Protein AF-A0AA51MY89-F1 (afdb_monomer_lite)

Foldseek 3Di:
DAQQAFLHNRDDKDQDPVQQEIECEQLFEADPNDTDHHPCVSTPHNVSSVVSSVVVVVSVGPYYHYPPYDDD

Sequence (72 aa):
MVGTPGHTPGHISLYLKEGNSIITGDAAVIDDNKLILANPQFTLDLDMVKESLRRLISMDADNYYCYHGGET

Secondary structure (DSSP, 8-state):
-EE-TTSSTT-EEEEETTTTEEEEETTEEEETTEEEES-GGG-S-HHHHHHHHHHHHHT--SEEEESS----

Structure (mmCIF, N/CA/C/O backbone):
data_AF-A0AA51MY89-F1
#
_entry.id   AF-A0AA51MY89-F1
#
loop_
_atom_site.group_PDB
_atom_site.id
_atom_site.type_symbol
_atom_site.label_atom_id
_atom_site.label_alt_id
_atom_site.label_comp_id
_atom_site.label_asym_id
_atom_site.label_entity_id
_atom_site.label_seq_id
_atom_site.pdbx_PDB_ins_code
_atom_site.Cartn_x
_atom_site.Cartn_y
_atom_site.Cartn_z
_atom_site.occupancy
_atom_site.B_iso_or_equiv
_atom_site.auth_seq_id
_atom_site.auth_comp_id
_atom_site.auth_asym_id
_atom_site.auth_atom_id
_atom_site.pdbx_PDB_model_num
ATOM 1 N N . MET A 1 1 ? 4.754 -0.313 11.630 1.00 90.06 1 MET A N 1
ATOM 2 C CA . MET A 1 1 ? 5.501 -0.360 10.356 1.00 90.06 1 MET A CA 1
ATOM 3 C C . MET A 1 1 ? 5.097 -1.623 9.624 1.00 90.06 1 MET A C 1
ATOM 5 O O . MET A 1 1 ? 4.953 -2.652 10.273 1.00 90.06 1 MET A O 1
ATOM 9 N N . VAL A 1 2 ? 4.880 -1.531 8.318 1.00 95.75 2 VAL A N 1
ATOM 10 C CA . VAL A 1 2 ? 4.512 -2.644 7.440 1.00 95.75 2 VAL A CA 1
ATOM 11 C C . VAL A 1 2 ? 5.535 -2.652 6.316 1.00 95.75 2 VAL A C 1
ATOM 13 O O . VAL A 1 2 ? 5.691 -1.638 5.645 1.00 95.75 2 VAL A O 1
ATOM 16 N N . GLY A 1 3 ? 6.269 -3.747 6.120 1.00 96.69 3 GLY A N 1
ATOM 17 C CA . GLY A 1 3 ? 7.129 -3.850 4.938 1.00 96.69 3 GLY A CA 1
ATOM 18 C C . GLY A 1 3 ? 6.267 -3.751 3.683 1.00 96.69 3 GLY A C 1
ATOM 19 O O . GLY A 1 3 ? 5.177 -4.310 3.656 1.00 96.69 3 GLY A O 1
ATOM 20 N N . THR A 1 4 ? 6.712 -3.054 2.652 1.00 95.56 4 THR A N 1
ATOM 21 C CA . THR A 1 4 ? 6.018 -2.998 1.356 1.00 95.56 4 THR A CA 1
ATOM 22 C C . THR A 1 4 ? 7.031 -3.051 0.217 1.00 95.56 4 THR A C 1
ATOM 24 O O . THR A 1 4 ? 7.094 -2.136 -0.602 1.00 95.56 4 THR A O 1
ATOM 27 N N . PRO A 1 5 ? 7.868 -4.106 0.175 1.00 94.50 5 PRO A N 1
ATOM 28 C CA . PRO A 1 5 ? 8.936 -4.203 -0.804 1.00 94.50 5 PRO A CA 1
ATOM 29 C C . PRO A 1 5 ? 8.388 -4.417 -2.223 1.00 94.50 5 PRO A C 1
ATOM 31 O O . PRO A 1 5 ? 7.259 -4.877 -2.416 1.00 94.50 5 PRO A O 1
ATOM 34 N N . GLY A 1 6 ? 9.207 -4.073 -3.215 1.00 90.25 6 GLY A N 1
ATOM 35 C CA . GLY A 1 6 ? 8.900 -4.203 -4.644 1.00 90.25 6 GLY A CA 1
ATOM 36 C C . GLY A 1 6 ? 9.301 -2.953 -5.424 1.00 90.25 6 GLY A C 1
ATOM 37 O O . GLY A 1 6 ? 10.077 -3.050 -6.374 1.00 90.25 6 GLY A O 1
ATOM 38 N N . HIS A 1 7 ? 8.866 -1.772 -4.962 1.00 86.62 7 HIS A N 1
ATOM 39 C CA . HIS A 1 7 ? 9.353 -0.488 -5.487 1.00 86.62 7 HIS A CA 1
ATOM 40 C C . HIS A 1 7 ? 10.852 -0.325 -5.193 1.00 86.62 7 HIS A C 1
ATOM 42 O O . HIS A 1 7 ? 11.669 -0.142 -6.090 1.00 86.62 7 HIS A O 1
ATOM 48 N N . THR A 1 8 ? 11.230 -0.540 -3.932 1.00 90.56 8 THR A N 1
ATOM 49 C CA . THR A 1 8 ? 12.604 -0.855 -3.524 1.00 90.56 8 THR A CA 1
ATOM 50 C C . THR A 1 8 ? 12.583 -2.035 -2.542 1.00 90.56 8 THR A C 1
ATOM 52 O O . THR A 1 8 ? 11.545 -2.283 -1.918 1.00 90.56 8 THR A O 1
ATOM 55 N N . PRO A 1 9 ? 13.684 -2.794 -2.366 1.00 90.88 9 PRO A N 1
ATOM 56 C CA . PRO A 1 9 ? 13.697 -3.943 -1.453 1.00 90.88 9 PRO A CA 1
ATOM 57 C C . PRO A 1 9 ? 13.437 -3.570 0.013 1.00 90.88 9 PRO A C 1
ATOM 59 O O . PRO A 1 9 ? 12.899 -4.372 0.769 1.00 90.88 9 PRO A O 1
ATOM 62 N N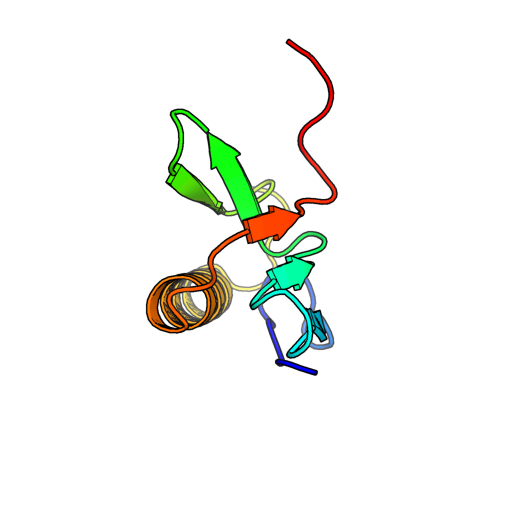 . GLY A 1 10 ? 13.819 -2.354 0.417 1.00 93.50 10 GLY A N 1
ATOM 63 C CA . GLY A 1 10 ? 13.659 -1.846 1.781 1.00 93.50 10 GLY A CA 1
ATOM 64 C C . GLY A 1 10 ? 12.418 -0.980 1.995 1.00 93.50 10 GLY A C 1
ATOM 65 O O . GLY A 1 10 ? 12.315 -0.347 3.042 1.00 93.50 10 GLY A O 1
ATOM 66 N N . HIS A 1 11 ? 11.510 -0.896 1.018 1.00 94.50 11 HIS A N 1
ATOM 67 C CA . HIS A 1 11 ? 10.355 -0.008 1.110 1.00 94.50 11 HIS A CA 1
ATOM 68 C C . HIS A 1 11 ? 9.422 -0.416 2.265 1.00 94.50 11 HIS A C 1
ATOM 70 O O . HIS A 1 11 ? 9.175 -1.603 2.511 1.00 94.50 11 HIS A O 1
ATOM 76 N N . ILE A 1 12 ? 8.899 0.585 2.976 1.00 96.69 12 ILE A N 1
ATOM 77 C CA . ILE A 1 12 ? 7.986 0.418 4.108 1.00 96.69 12 ILE A CA 1
ATOM 78 C C . ILE A 1 12 ? 6.791 1.361 3.987 1.00 96.69 12 ILE A C 1
ATOM 80 O O . ILE A 1 12 ? 6.883 2.455 3.441 1.00 96.69 12 ILE A O 1
ATOM 84 N N . SER A 1 13 ? 5.687 0.951 4.594 1.00 96.62 13 SER A N 1
ATOM 85 C CA . SER A 1 13 ? 4.502 1.762 4.843 1.00 96.62 13 SER A CA 1
ATOM 86 C C . SER A 1 13 ? 4.268 1.874 6.353 1.00 96.62 13 SER A C 1
ATOM 88 O O . SER A 1 13 ? 4.745 1.056 7.157 1.00 96.62 13 SER A O 1
ATOM 90 N N . LEU A 1 14 ? 3.537 2.902 6.774 1.00 97.25 14 LEU A N 1
ATOM 91 C CA . LEU A 1 14 ? 3.248 3.151 8.185 1.00 97.25 14 LEU A CA 1
ATOM 92 C C . LEU A 1 14 ? 1.769 2.922 8.455 1.00 97.25 14 LEU A C 1
ATOM 94 O O . LEU A 1 14 ? 0.923 3.510 7.799 1.00 97.25 14 LEU A O 1
ATOM 98 N N . TYR A 1 15 ? 1.475 2.083 9.444 1.00 97.31 15 TYR A N 1
ATOM 99 C CA . TYR A 1 15 ? 0.126 1.909 9.964 1.00 97.31 15 TYR A CA 1
ATOM 100 C C . TYR A 1 15 ? -0.011 2.705 11.260 1.00 97.31 15 TYR A C 1
ATOM 102 O O . TYR A 1 15 ? 0.697 2.432 12.238 1.00 97.31 15 TYR A O 1
ATOM 110 N N . LEU A 1 16 ? -0.894 3.694 11.230 1.00 96.50 16 LEU A N 1
ATOM 111 C CA . LEU A 1 16 ? -1.284 4.540 12.343 1.00 96.50 16 LEU A CA 1
ATOM 112 C C . LEU A 1 16 ? -2.543 3.930 12.962 1.00 96.50 16 LEU A C 1
ATOM 114 O O . LEU A 1 16 ? -3.629 3.996 12.395 1.00 96.50 16 LEU A O 1
ATOM 118 N N . LYS A 1 17 ? -2.378 3.288 14.123 1.00 94.00 17 LYS A N 1
ATOM 119 C CA . LYS A 1 17 ? -3.492 2.638 14.833 1.00 94.00 17 LYS A CA 1
ATOM 120 C C . LYS A 1 17 ? -4.554 3.647 15.260 1.00 94.00 17 LYS A C 1
ATOM 122 O O . LYS A 1 17 ? -5.743 3.357 15.209 1.00 94.00 17 LYS A O 1
ATOM 127 N N . GLU A 1 18 ? -4.108 4.817 15.702 1.00 94.00 18 GLU A N 1
ATOM 128 C CA . GLU A 1 18 ? -4.993 5.937 15.986 1.00 94.00 18 GLU A CA 1
ATOM 129 C C . GLU A 1 18 ? -5.525 6.476 14.653 1.00 94.00 18 GLU A C 1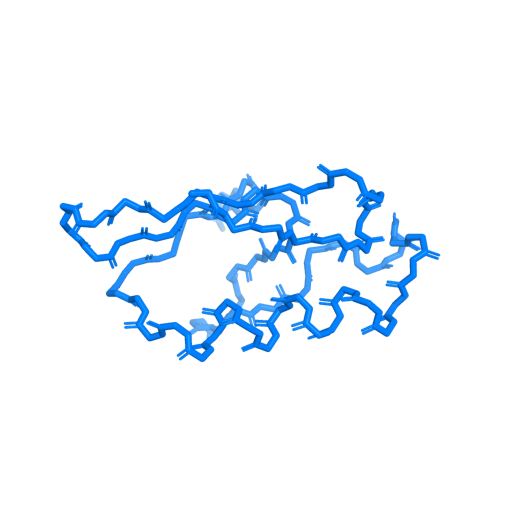
ATOM 131 O O . GLU A 1 18 ? -4.750 6.910 13.803 1.00 94.00 18 GLU A O 1
ATOM 136 N N . GLY A 1 19 ? -6.837 6.352 14.444 1.00 92.62 19 GLY A N 1
ATOM 137 C CA . GLY A 1 19 ? -7.495 6.700 13.182 1.00 92.62 19 GLY A CA 1
ATOM 138 C C . GLY A 1 19 ? -7.441 5.625 12.092 1.00 92.62 19 GLY A C 1
ATOM 139 O O . GLY A 1 19 ? -7.743 5.958 10.949 1.00 92.62 19 GLY A O 1
ATOM 140 N N . ASN A 1 20 ? -7.031 4.386 12.415 1.00 96.06 20 ASN A N 1
ATOM 141 C CA . ASN A 1 20 ? -7.010 3.228 11.502 1.00 96.06 20 ASN A CA 1
ATOM 142 C C . ASN A 1 20 ? -6.525 3.600 10.089 1.00 96.06 20 ASN A C 1
ATOM 144 O O . ASN A 1 20 ? -7.239 3.459 9.102 1.00 96.06 20 ASN A O 1
ATOM 148 N N . SER A 1 21 ? -5.332 4.183 10.003 1.00 95.88 21 SER A N 1
ATOM 149 C CA . SER A 1 21 ? -4.859 4.847 8.788 1.00 95.88 21 SER A CA 1
ATOM 150 C C . SER A 1 21 ? -3.534 4.284 8.309 1.00 95.88 21 SER A C 1
ATOM 152 O O . SER A 1 21 ? -2.666 3.934 9.110 1.00 95.88 21 SER A O 1
ATOM 154 N N . ILE A 1 22 ? -3.330 4.244 6.996 1.00 96.75 22 ILE A N 1
ATOM 155 C CA . ILE A 1 22 ? -2.084 3.774 6.392 1.00 96.75 22 ILE A CA 1
ATOM 156 C C . ILE A 1 22 ? -1.455 4.875 5.544 1.00 96.75 22 ILE A C 1
ATOM 158 O O . ILE A 1 22 ? -2.078 5.398 4.630 1.00 96.75 22 ILE A O 1
ATOM 162 N N . ILE A 1 23 ? -0.181 5.170 5.794 1.00 95.56 23 ILE A N 1
ATOM 163 C CA . ILE A 1 23 ? 0.667 5.948 4.886 1.00 95.56 23 ILE A CA 1
ATOM 164 C C . ILE A 1 23 ? 1.390 4.956 3.977 1.00 95.56 23 ILE A C 1
ATOM 166 O O . ILE A 1 23 ? 2.243 4.192 4.444 1.00 95.56 23 ILE A O 1
ATOM 170 N N . THR A 1 24 ? 1.035 4.937 2.695 1.00 94.25 24 THR A N 1
ATOM 171 C CA . THR A 1 24 ? 1.516 3.935 1.732 1.00 94.25 24 THR A CA 1
ATOM 172 C C . THR A 1 24 ? 2.872 4.294 1.134 1.00 94.25 24 THR A C 1
ATOM 174 O O . THR A 1 24 ? 3.603 3.379 0.759 1.00 94.25 24 THR A O 1
ATOM 177 N N . GLY A 1 25 ? 3.244 5.578 1.104 1.00 91.62 25 GLY A N 1
ATOM 178 C CA . GLY A 1 25 ? 4.461 6.041 0.431 1.00 91.62 25 GLY A CA 1
ATOM 179 C C . GLY A 1 25 ? 4.361 5.831 -1.080 1.00 91.62 25 GLY A C 1
ATOM 180 O O . GLY A 1 25 ? 3.325 6.139 -1.670 1.00 91.62 25 GLY A O 1
ATOM 181 N N . ASP A 1 26 ? 5.399 5.236 -1.669 1.00 89.94 26 ASP A N 1
ATOM 182 C CA . ASP A 1 26 ? 5.473 4.916 -3.103 1.00 89.94 26 ASP A CA 1
ATOM 183 C C . ASP A 1 26 ? 5.039 3.473 -3.397 1.00 89.94 26 ASP A C 1
ATOM 185 O O . ASP A 1 26 ? 5.257 2.951 -4.488 1.00 89.94 26 ASP A O 1
ATOM 189 N N . ALA A 1 27 ? 4.420 2.788 -2.430 1.00 92.25 27 ALA A N 1
ATOM 190 C CA . ALA A 1 27 ? 3.868 1.455 -2.660 1.00 92.25 27 ALA A CA 1
ATOM 191 C C . ALA A 1 27 ? 2.562 1.501 -3.469 1.00 92.25 27 ALA A C 1
ATOM 193 O O . ALA A 1 27 ? 2.232 0.534 -4.159 1.00 92.25 27 ALA A O 1
ATOM 194 N N . ALA A 1 28 ? 1.800 2.594 -3.360 1.00 92.94 28 ALA A N 1
ATOM 195 C CA . ALA A 1 28 ? 0.478 2.702 -3.958 1.00 92.94 28 ALA A CA 1
ATOM 196 C C . ALA A 1 28 ? 0.026 4.150 -4.189 1.00 92.94 28 ALA A C 1
ATOM 198 O O . ALA A 1 28 ? 0.490 5.061 -3.505 1.00 92.94 28 ALA A O 1
ATOM 199 N N . VAL A 1 29 ? -0.920 4.324 -5.113 1.00 92.62 29 VAL A N 1
ATOM 200 C CA . VAL A 1 29 ? -1.670 5.566 -5.363 1.00 92.62 29 VAL A CA 1
ATOM 201 C C . VAL A 1 29 ? -3.173 5.293 -5.324 1.00 92.62 29 VAL A C 1
ATOM 203 O O . VAL A 1 29 ? -3.592 4.138 -5.427 1.00 92.62 29 VAL A O 1
ATOM 206 N N . ILE A 1 30 ? -3.984 6.343 -5.177 1.00 90.31 30 ILE A N 1
ATOM 207 C CA . ILE A 1 30 ? -5.444 6.247 -5.289 1.00 90.31 30 ILE A CA 1
ATOM 208 C C . ILE A 1 30 ? -5.856 6.680 -6.694 1.00 90.31 30 ILE A C 1
ATOM 210 O O . ILE A 1 30 ? -5.548 7.792 -7.112 1.00 90.31 30 ILE A O 1
ATOM 214 N N . ASP A 1 31 ? -6.575 5.805 -7.389 1.00 89.19 31 ASP A N 1
ATOM 215 C CA . ASP A 1 31 ? -7.213 6.070 -8.679 1.00 89.19 31 ASP A CA 1
ATOM 216 C C . ASP A 1 31 ? -8.632 5.491 -8.651 1.00 89.19 31 ASP A C 1
ATOM 218 O O . ASP A 1 31 ? -8.823 4.367 -8.189 1.00 89.19 31 ASP A O 1
ATOM 222 N N . ASP A 1 32 ? -9.639 6.258 -9.076 1.00 88.81 32 ASP A N 1
ATOM 223 C CA . ASP A 1 32 ? -11.058 5.852 -9.022 1.00 88.81 32 ASP A CA 1
ATOM 224 C C . ASP A 1 32 ? -11.478 5.246 -7.657 1.00 88.81 32 ASP A C 1
ATOM 226 O O . ASP A 1 32 ? -12.091 4.178 -7.572 1.00 88.81 32 ASP A O 1
ATOM 230 N N . ASN A 1 33 ? 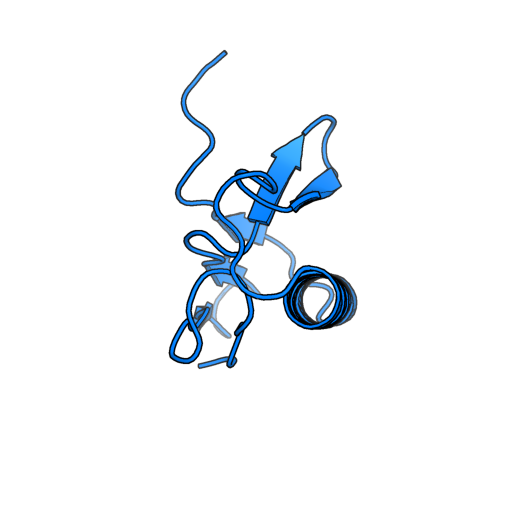-11.086 5.903 -6.555 1.00 86.12 33 ASN A N 1
ATOM 231 C CA . ASN A 1 33 ? -11.304 5.444 -5.170 1.00 86.12 33 ASN A CA 1
ATOM 232 C C . ASN A 1 33 ? -10.741 4.044 -4.853 1.00 86.12 33 ASN A C 1
ATOM 234 O O . ASN A 1 33 ? -11.178 3.393 -3.902 1.00 86.12 33 ASN A O 1
ATOM 238 N N . LYS A 1 34 ? -9.771 3.562 -5.632 1.00 89.88 34 LYS A N 1
ATOM 239 C CA . LYS A 1 34 ? -9.114 2.270 -5.436 1.00 89.88 34 LYS A CA 1
ATOM 240 C C . LYS A 1 34 ? -7.626 2.464 -5.244 1.00 89.88 34 LYS A C 1
ATOM 242 O O . LYS A 1 34 ? -6.986 3.274 -5.909 1.00 89.88 34 LYS A O 1
ATOM 247 N N . LEU A 1 35 ? -7.070 1.660 -4.348 1.00 92.25 35 LEU A N 1
ATOM 248 C CA . LEU A 1 35 ? -5.636 1.596 -4.146 1.00 92.25 35 LEU A CA 1
ATOM 249 C C . LEU A 1 35 ? -5.003 0.769 -5.275 1.00 92.25 35 LEU A C 1
ATOM 251 O O . LEU A 1 35 ? -5.277 -0.427 -5.403 1.00 92.25 35 LEU A O 1
ATOM 255 N N . ILE A 1 36 ? -4.160 1.400 -6.089 1.00 93.06 36 ILE A N 1
ATOM 256 C CA . ILE A 1 36 ? -3.440 0.770 -7.202 1.00 93.06 36 ILE A CA 1
ATOM 257 C C . ILE A 1 36 ? -1.926 0.938 -7.036 1.00 93.06 36 ILE A C 1
ATOM 259 O O . ILE A 1 36 ? -1.460 1.693 -6.186 1.00 93.06 36 ILE A O 1
ATOM 263 N N . LEU A 1 37 ? -1.135 0.228 -7.8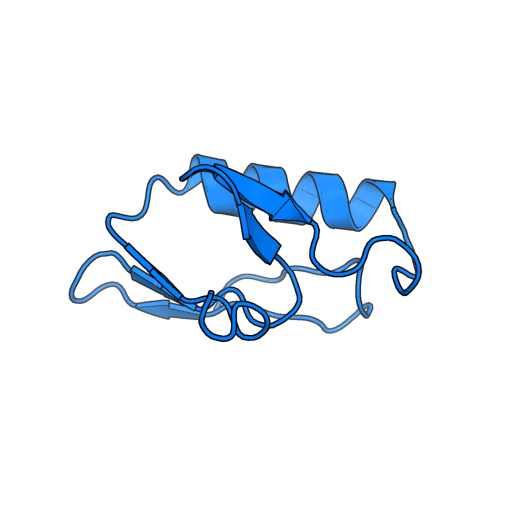43 1.00 91.81 37 LEU A N 1
ATOM 264 C CA . LEU A 1 37 ? 0.327 0.320 -7.798 1.00 91.81 37 LEU A CA 1
ATOM 265 C C . LEU A 1 37 ? 0.814 1.710 -8.213 1.00 91.81 37 LEU A C 1
ATOM 267 O O . LEU A 1 37 ? 0.437 2.209 -9.274 1.00 91.81 37 LEU A O 1
ATOM 271 N N . ALA A 1 38 ? 1.712 2.294 -7.421 1.00 86.81 38 ALA A N 1
ATOM 272 C CA . ALA A 1 38 ? 2.382 3.525 -7.811 1.00 86.81 38 ALA A CA 1
ATOM 273 C C . ALA A 1 38 ? 3.440 3.243 -8.878 1.00 86.81 38 ALA A C 1
ATOM 275 O O . ALA A 1 38 ? 4.255 2.334 -8.731 1.00 86.81 38 ALA A O 1
ATOM 276 N N . ASN A 1 39 ? 3.420 4.041 -9.948 1.00 83.81 39 ASN A N 1
ATOM 277 C CA . ASN A 1 39 ? 4.403 4.047 -11.031 1.00 83.81 39 ASN A CA 1
ATOM 278 C C . ASN A 1 39 ? 4.991 2.658 -11.384 1.00 83.81 39 ASN A C 1
ATOM 280 O O . ASN A 1 39 ? 6.197 2.441 -11.218 1.00 83.81 39 ASN A O 1
ATOM 284 N N . PRO A 1 40 ? 4.184 1.708 -11.902 1.00 83.19 40 PRO A N 1
ATOM 285 C CA . PRO A 1 40 ? 4.613 0.321 -12.119 1.00 83.19 40 PRO A CA 1
ATOM 286 C C . PRO A 1 40 ? 5.903 0.183 -12.942 1.00 83.19 40 PRO A C 1
ATOM 288 O O . PRO A 1 40 ? 6.689 -0.732 -12.716 1.00 83.19 40 PRO A O 1
ATOM 291 N N . GLN A 1 41 ? 6.158 1.132 -13.846 1.00 85.69 41 GLN A N 1
ATOM 292 C CA . GLN A 1 41 ? 7.358 1.210 -14.685 1.00 85.69 41 GLN A CA 1
ATOM 293 C C . GLN A 1 41 ? 8.685 1.388 -13.922 1.00 85.69 41 GLN A C 1
ATOM 295 O O . GLN A 1 41 ? 9.738 1.110 -14.485 1.00 85.69 41 GLN A O 1
ATOM 300 N N . PHE A 1 42 ? 8.654 1.845 -12.665 1.00 81.12 42 PHE A N 1
ATOM 301 C CA . PHE A 1 42 ? 9.844 2.023 -11.818 1.00 81.12 42 PHE A CA 1
ATOM 302 C C . PHE A 1 42 ? 9.993 0.920 -10.761 1.00 81.12 42 PHE A C 1
ATOM 304 O O . PHE A 1 42 ? 10.811 1.033 -9.853 1.00 81.12 42 PHE A O 1
ATOM 311 N N . THR A 1 43 ? 9.196 -0.144 -10.855 1.00 81.44 43 THR A N 1
ATOM 312 C CA . THR A 1 43 ? 9.229 -1.253 -9.899 1.00 81.44 43 THR A CA 1
ATOM 313 C C . THR A 1 43 ? 10.361 -2.222 -10.241 1.00 81.44 43 THR A C 1
ATOM 315 O O . THR A 1 43 ? 10.490 -2.641 -11.389 1.00 81.44 43 THR A O 1
ATOM 318 N N . LEU A 1 44 ? 11.152 -2.622 -9.240 1.00 83.38 44 LEU A N 1
ATOM 319 C CA . LEU A 1 44 ? 12.222 -3.616 -9.404 1.00 83.38 44 LEU A CA 1
ATOM 320 C C . LEU A 1 44 ? 11.689 -5.055 -9.450 1.00 83.38 44 LEU A C 1
ATOM 322 O O . LEU A 1 44 ? 12.261 -5.899 -10.135 1.00 83.38 44 LEU A O 1
ATOM 326 N N . ASP A 1 45 ? 10.596 -5.327 -8.732 1.00 88.38 45 ASP A N 1
ATOM 327 C CA . ASP A 1 45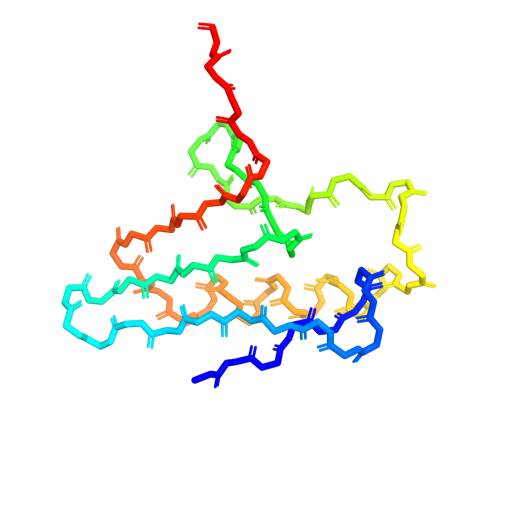 ? 9.906 -6.619 -8.713 1.00 88.38 45 ASP A CA 1
ATOM 328 C C . ASP A 1 45 ? 8.378 -6.433 -8.711 1.00 88.38 45 ASP A C 1
ATOM 330 O O . ASP A 1 45 ? 7.765 -6.045 -7.709 1.00 88.38 45 ASP A O 1
ATOM 334 N N . LEU A 1 46 ? 7.761 -6.707 -9.865 1.00 88.31 46 LEU A N 1
ATOM 335 C CA . LEU A 1 46 ? 6.325 -6.529 -10.078 1.00 88.31 46 LEU A CA 1
ATOM 336 C C . LEU A 1 46 ? 5.456 -7.502 -9.277 1.00 88.31 46 LEU A C 1
ATOM 338 O O . LEU A 1 46 ? 4.317 -7.164 -8.956 1.00 88.31 46 LEU A O 1
ATOM 342 N N . ASP A 1 47 ? 5.931 -8.703 -8.969 1.00 91.81 47 ASP A N 1
ATOM 343 C CA . ASP A 1 47 ? 5.115 -9.669 -8.233 1.00 91.81 47 ASP A CA 1
ATOM 344 C C . ASP A 1 47 ? 5.181 -9.396 -6.733 1.00 91.81 47 ASP A C 1
ATOM 346 O O . ASP A 1 47 ? 4.154 -9.436 -6.049 1.00 91.81 47 ASP A O 1
ATOM 350 N N . MET A 1 48 ? 6.350 -8.981 -6.245 1.00 92.69 48 MET A N 1
ATOM 351 C CA . MET A 1 48 ? 6.523 -8.532 -4.869 1.00 92.69 48 MET A CA 1
ATOM 352 C C . MET A 1 48 ? 5.704 -7.274 -4.566 1.00 92.69 48 MET A C 1
ATOM 354 O O . MET A 1 48 ? 5.049 -7.210 -3.524 1.00 92.69 48 MET A O 1
ATOM 358 N N . VAL A 1 49 ? 5.664 -6.297 -5.483 1.00 92.38 49 VAL A N 1
ATOM 359 C CA . VAL A 1 49 ? 4.863 -5.083 -5.263 1.00 92.38 49 VAL A CA 1
ATOM 360 C C . VAL A 1 49 ? 3.359 -5.379 -5.276 1.00 92.38 49 VAL A C 1
ATOM 362 O O . VAL A 1 49 ? 2.625 -4.825 -4.460 1.00 92.38 49 VAL A O 1
ATOM 365 N N . LYS A 1 50 ? 2.885 -6.297 -6.136 1.00 93.94 50 LYS A N 1
ATOM 366 C CA . LYS A 1 50 ? 1.477 -6.739 -6.132 1.00 93.94 50 LYS A CA 1
ATOM 367 C C . LYS A 1 50 ? 1.112 -7.378 -4.801 1.00 93.94 50 LYS A C 1
ATOM 369 O O . LYS A 1 50 ? 0.027 -7.126 -4.289 1.00 93.94 50 LYS A O 1
ATOM 374 N N . GLU A 1 51 ? 2.003 -8.191 -4.241 1.00 95.75 51 GLU A N 1
ATOM 375 C CA . GLU A 1 51 ? 1.767 -8.819 -2.944 1.00 95.75 51 GLU A CA 1
ATOM 376 C C . GLU A 1 51 ? 1.760 -7.797 -1.804 1.00 95.75 51 GLU A C 1
ATOM 378 O O . GLU A 1 51 ? 0.866 -7.812 -0.955 1.00 95.75 51 GLU A O 1
ATOM 383 N N . SER A 1 52 ? 2.685 -6.837 -1.834 1.00 96.00 52 SER A N 1
ATOM 384 C CA . SER A 1 52 ? 2.677 -5.695 -0.919 1.00 96.00 52 SER A CA 1
ATOM 385 C C . SER A 1 52 ? 1.366 -4.906 -1.000 1.00 96.00 52 SER A C 1
ATOM 387 O O . SER A 1 52 ? 0.779 -4.609 0.040 1.00 96.00 52 SER A O 1
ATOM 389 N N . LEU A 1 53 ? 0.863 -4.624 -2.206 1.00 95.88 53 LEU A N 1
ATOM 390 C CA . LEU A 1 53 ? -0.412 -3.935 -2.411 1.00 95.88 53 LEU A CA 1
ATOM 391 C C . LEU A 1 53 ? -1.598 -4.746 -1.872 1.00 95.88 53 LEU A C 1
ATOM 393 O O . LEU A 1 53 ? -2.426 -4.199 -1.146 1.00 95.88 53 LEU A O 1
ATOM 397 N N . ARG A 1 54 ? -1.669 -6.053 -2.165 1.00 96.44 54 ARG A N 1
ATOM 398 C CA . ARG A 1 54 ? -2.721 -6.931 -1.616 1.00 96.44 54 ARG A CA 1
ATOM 399 C C . ARG A 1 54 ? -2.729 -6.908 -0.097 1.00 96.44 54 ARG A C 1
ATOM 401 O O . ARG A 1 54 ? -3.800 -6.811 0.495 1.00 96.44 54 ARG A O 1
ATOM 408 N N . ARG A 1 55 ? -1.549 -6.942 0.531 1.00 96.69 55 ARG A N 1
ATOM 409 C CA . ARG A 1 55 ? -1.437 -6.823 1.985 1.00 96.69 55 ARG A CA 1
ATOM 410 C C . ARG A 1 55 ? -2.013 -5.498 2.476 1.00 96.69 55 ARG A C 1
ATOM 412 O O . ARG A 1 55 ? -2.822 -5.527 3.395 1.00 96.69 55 ARG A O 1
ATOM 419 N N . LEU A 1 56 ? -1.652 -4.369 1.862 1.00 96.00 56 LEU A N 1
ATOM 420 C CA . LEU A 1 56 ? -2.188 -3.056 2.247 1.00 96.00 56 LEU A CA 1
ATOM 421 C C . LEU A 1 56 ? -3.718 -2.991 2.134 1.00 96.00 56 LEU A C 1
ATOM 423 O O . LEU A 1 56 ? -4.364 -2.465 3.036 1.00 96.00 56 LEU A O 1
ATOM 427 N N . ILE A 1 57 ? -4.295 -3.556 1.070 1.00 95.62 57 ILE A N 1
ATOM 428 C CA . ILE A 1 57 ? -5.753 -3.631 0.883 1.00 95.62 57 ILE A CA 1
ATOM 429 C C . ILE A 1 57 ? -6.391 -4.527 1.955 1.00 95.62 57 ILE A C 1
ATOM 431 O O . ILE A 1 57 ? -7.389 -4.153 2.556 1.00 95.62 57 ILE A O 1
ATOM 435 N N . SER A 1 58 ? -5.793 -5.685 2.252 1.00 96.94 58 SER A N 1
ATOM 436 C CA . SER A 1 58 ? -6.323 -6.637 3.242 1.00 96.94 58 SER A CA 1
ATOM 437 C C . SER A 1 58 ? -6.313 -6.126 4.685 1.00 96.94 58 SER A C 1
ATOM 439 O O . SER A 1 58 ? -6.933 -6.737 5.551 1.00 96.94 58 SER A O 1
ATOM 441 N N . MET A 1 59 ? -5.584 -5.039 4.954 1.00 95.94 59 MET A N 1
ATOM 442 C CA . MET A 1 59 ? -5.565 -4.408 6.271 1.00 95.94 59 MET A CA 1
ATOM 443 C C . MET A 1 59 ? -6.832 -3.599 6.566 1.00 95.94 59 MET A C 1
ATOM 445 O O . MET A 1 59 ? -7.020 -3.262 7.729 1.00 95.94 59 MET A O 1
ATOM 449 N N . ASP A 1 60 ? -7.663 -3.316 5.552 1.00 94.50 60 ASP A N 1
ATOM 450 C CA . ASP A 1 60 ? -8.973 -2.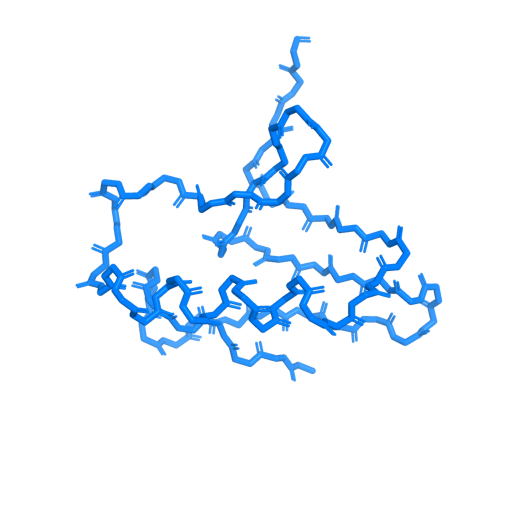661 5.693 1.00 94.50 60 ASP A CA 1
ATOM 451 C C . ASP A 1 60 ? -8.910 -1.386 6.556 1.00 94.50 60 ASP A C 1
ATOM 453 O O . ASP A 1 60 ? -9.599 -1.227 7.565 1.00 94.50 60 ASP A O 1
ATOM 457 N N . ALA A 1 61 ? -7.972 -0.503 6.201 1.00 95.12 61 ALA A N 1
ATOM 458 C CA . ALA A 1 61 ? -7.795 0.767 6.891 1.00 95.12 61 ALA A CA 1
ATOM 459 C C . ALA A 1 61 ? -8.881 1.765 6.467 1.00 95.12 61 ALA A C 1
ATOM 461 O O . ALA A 1 61 ? -9.264 1.818 5.299 1.00 95.12 61 ALA A O 1
ATOM 462 N N . ASP A 1 62 ? -9.315 2.614 7.396 1.00 95.31 62 ASP A N 1
ATOM 463 C CA . ASP A 1 62 ? -10.325 3.645 7.139 1.00 95.31 62 ASP A CA 1
ATOM 464 C C . ASP A 1 62 ? -9.799 4.700 6.155 1.00 95.31 62 ASP A C 1
ATOM 466 O O . ASP A 1 62 ? -10.552 5.244 5.350 1.00 95.31 62 ASP A O 1
ATOM 470 N N . ASN A 1 63 ? -8.495 5.000 6.222 1.00 93.38 63 ASN A N 1
ATOM 471 C CA . ASN A 1 63 ? -7.852 6.006 5.381 1.00 93.38 63 ASN A CA 1
ATOM 472 C C . ASN A 1 63 ? -6.519 5.506 4.818 1.00 93.38 63 ASN A C 1
ATOM 474 O O . ASN A 1 63 ? -5.702 4.908 5.526 1.00 93.38 63 ASN A O 1
ATOM 478 N N . TYR A 1 64 ? -6.258 5.850 3.558 1.00 94.25 64 TYR A N 1
ATOM 479 C CA . TYR A 1 64 ? -4.988 5.606 2.880 1.00 94.25 64 TYR A CA 1
ATOM 480 C C . TYR A 1 64 ? -4.394 6.931 2.398 1.00 94.25 64 TYR A C 1
ATOM 482 O O . TYR A 1 64 ? -5.013 7.660 1.628 1.00 94.25 64 TYR A O 1
ATOM 490 N N . TYR A 1 65 ? -3.172 7.229 2.828 1.00 92.75 65 TYR A N 1
ATOM 491 C CA . TYR A 1 65 ? -2.417 8.416 2.439 1.00 92.75 65 TYR A CA 1
ATOM 492 C C . TYR A 1 65 ? -1.282 8.008 1.501 1.00 92.75 65 TYR A C 1
ATOM 494 O O . TYR A 1 65 ? -0.306 7.383 1.927 1.00 92.75 65 TYR A O 1
ATOM 502 N N . CYS A 1 66 ? -1.421 8.355 0.223 1.00 91.69 66 CYS A N 1
ATOM 503 C CA . CYS A 1 66 ? -0.432 8.067 -0.815 1.00 91.69 66 CYS A CA 1
ATOM 504 C C . CYS A 1 66 ? 0.513 9.256 -1.013 1.00 91.69 66 CYS A C 1
ATOM 506 O O . CYS A 1 66 ? 0.090 10.402 -0.875 1.00 91.69 66 CYS A O 1
ATOM 508 N N . TYR A 1 67 ? 1.788 8.998 -1.324 1.00 82.19 67 TYR A N 1
ATOM 509 C CA . TYR A 1 67 ? 2.750 10.077 -1.593 1.00 82.19 67 TYR A CA 1
ATOM 510 C C . TYR A 1 67 ? 2.576 10.650 -3.003 1.00 82.19 67 TYR A C 1
ATOM 512 O O . TYR A 1 67 ? 2.591 11.864 -3.208 1.00 82.19 67 TYR A O 1
ATOM 520 N N . HIS A 1 68 ? 2.348 9.767 -3.974 1.00 70.81 68 HIS A N 1
ATOM 521 C CA . HIS A 1 68 ? 2.004 10.138 -5.337 1.00 70.81 68 HIS A CA 1
ATOM 522 C C . HIS A 1 68 ? 0.479 10.162 -5.491 1.00 70.81 68 HIS A C 1
ATOM 524 O O . HIS A 1 68 ? -0.195 9.144 -5.378 1.00 70.81 68 HIS A O 1
ATOM 530 N N . GLY A 1 69 ? -0.074 11.351 -5.696 1.00 56.66 69 GLY A N 1
ATOM 531 C CA . GLY A 1 69 ? -1.521 11.572 -5.782 1.00 56.66 69 GLY A CA 1
ATOM 532 C C . GLY A 1 69 ? -1.870 13.056 -5.788 1.00 56.66 69 GLY A C 1
ATOM 533 O O . GLY A 1 69 ? -2.861 13.451 -5.185 1.00 56.66 69 GLY A O 1
ATOM 534 N N . GLY A 1 70 ? -0.996 13.877 -6.387 1.00 44.09 70 GLY A N 1
ATOM 535 C CA . GLY A 1 70 ? -1.213 15.318 -6.517 1.00 44.09 70 GLY A CA 1
ATOM 536 C C . GLY A 1 70 ? -2.520 15.636 -7.248 1.00 44.09 70 GLY A C 1
ATOM 537 O O . GLY A 1 70 ? -3.002 14.817 -8.027 1.00 44.09 70 GLY A O 1
ATOM 538 N N . GLU A 1 71 ? -3.065 16.815 -6.939 1.00 36.72 71 GLU A N 1
ATOM 539 C CA . GLU A 1 71 ? -4.393 17.304 -7.334 1.00 36.72 71 GLU A CA 1
ATOM 540 C C . GLU A 1 71 ? -4.733 17.057 -8.812 1.00 36.72 71 GLU A C 1
ATOM 542 O O . GLU A 1 71 ? -3.913 17.288 -9.704 1.00 36.72 71 GLU A O 1
ATOM 547 N N . THR A 1 72 ? -5.974 16.620 -9.047 1.00 38.09 72 THR A N 1
ATOM 548 C CA . THR A 1 72 ? -6.667 16.779 -10.335 1.00 38.09 72 THR A CA 1
ATOM 549 C C . THR A 1 72 ? -6.863 18.244 -10.680 1.00 38.09 72 THR A C 1
ATOM 551 O O . THR A 1 72 ? -7.313 18.974 -9.766 1.00 38.09 72 THR A O 1
#

pLDDT: mean 89.26, std 12.14, range [36.72, 97.31]

Radius of gyration: 11.26 Å; chains: 1; bounding box: 25×27×31 Å